Protein AF-A0A7L3MBB0-F1 (afdb_monomer)

Organism: NCBI:txid2585811

Sequence (159 aa):
DMAFVMASETEKAHALLQTFSTASVISSLGLGIFCFVADRLLQFSFIQQNDWLRALSDNAVHGILGMWSWAIVIGLRKKSDFTEVTLAGFLSSVIDVDHFFLAGSLSLKAALTLPRRPLLHCSTVIPVVALTLKFIMQLFRLKDSWCFLPWMLFISWTS

Solvent-accessible surface area (backbone atoms only — not comparable to full-atom values): 8538 Å² total; per-residue (Å²): 113,70,67,61,53,51,51,53,51,53,52,52,51,51,53,50,53,52,53,68,23,73,65,34,50,52,49,51,53,50,49,54,52,46,51,58,50,49,58,57,57,57,67,35,64,80,34,65,73,32,67,66,56,35,53,52,50,53,39,48,48,26,18,50,37,5,23,52,54,44,40,46,67,72,53,82,85,56,76,68,47,56,56,54,20,52,47,20,11,50,53,14,35,55,54,63,54,40,32,29,61,72,49,73,38,91,46,66,67,49,32,74,65,55,97,61,83,40,66,71,76,31,83,71,47,40,58,52,52,23,50,49,50,46,49,50,33,59,75,70,64,64,74,88,86,61,79,58,49,35,57,42,53,35,51,10,62,74,67

Foldseek 3Di:
DVVVVVVVVVVVVVLVCLLVDPVLVVLVVVLVVVVVVLVVVLPDPVCVVDLVSNLVSVLQNLLVQQLSQQCSNPVDDDPVSNVLSNVSSVLSSCLLVQLCVQLVHPDSVSSVPHPDDGDLLDLVVLLVVLVVVLVVCVVVVVDDDCNCVSVSNSSSSVD

Radius of gyration: 18.54 Å; Cα contacts (8 Å, |Δi|>4): 150; chains: 1; bounding box: 46×37×50 Å

Mean predicted aligned error: 6.97 Å

pLDDT: mean 88.0, std 10.48, range [58.78, 98.0]

InterPro domains:
  IPR026572 Transmembrane protein 267 [PTHR13628] (6-159)

Structure (mmCIF, N/CA/C/O backbone):
data_AF-A0A7L3MBB0-F1
#
_entry.id   AF-A0A7L3MBB0-F1
#
loop_
_atom_site.group_PDB
_atom_site.id
_atom_site.type_symbol
_atom_site.label_atom_id
_atom_site.label_alt_id
_atom_site.label_comp_id
_atom_site.label_asym_id
_atom_site.label_entity_id
_atom_site.label_seq_id
_atom_site.pdbx_PDB_ins_code
_atom_site.Cartn_x
_atom_site.Cartn_y
_atom_site.Cartn_z
_atom_site.occupancy
_atom_site.B_iso_or_equiv
_atom_site.auth_seq_id
_atom_site.auth_comp_id
_atom_site.auth_asym_id
_atom_site.auth_atom_id
_atom_site.pdbx_PDB_model_num
ATOM 1 N N . ASP A 1 1 ? 20.937 -17.507 -29.785 1.00 58.78 1 ASP A N 1
ATOM 2 C CA . ASP A 1 1 ? 21.452 -16.137 -29.977 1.00 58.78 1 ASP A CA 1
ATOM 3 C C . ASP A 1 1 ? 22.072 -15.545 -28.726 1.00 58.78 1 ASP A C 1
ATOM 5 O O . ASP A 1 1 ? 21.368 -15.251 -27.769 1.00 58.78 1 ASP A O 1
ATOM 9 N N . MET A 1 2 ? 23.390 -15.338 -28.743 1.00 66.69 2 MET A N 1
ATOM 10 C CA . MET A 1 2 ? 24.134 -14.673 -27.663 1.00 66.69 2 MET A CA 1
ATOM 11 C C . MET A 1 2 ? 23.759 -13.185 -27.535 1.00 66.69 2 MET A C 1
ATOM 13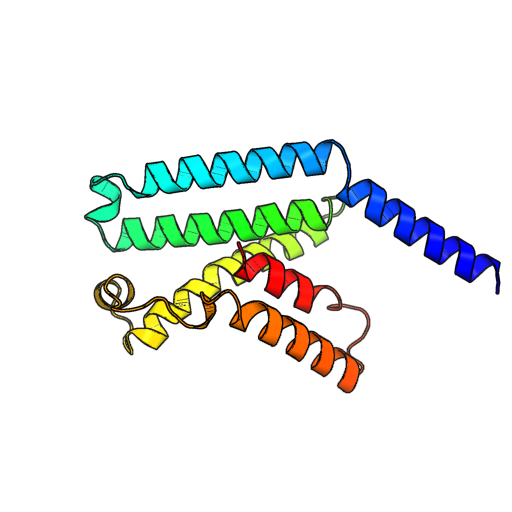 O O . MET A 1 2 ? 23.688 -12.661 -26.429 1.00 66.69 2 MET A O 1
ATOM 17 N N . ALA A 1 3 ? 23.416 -12.532 -28.651 1.00 68.44 3 ALA A N 1
ATOM 18 C CA . ALA A 1 3 ? 22.953 -11.144 -28.675 1.00 68.44 3 ALA A CA 1
ATOM 19 C C . ALA A 1 3 ? 21.611 -10.946 -27.944 1.00 68.44 3 ALA A C 1
ATOM 21 O O . ALA A 1 3 ? 21.443 -9.964 -27.228 1.00 68.44 3 ALA A O 1
ATOM 22 N N . PHE A 1 4 ? 20.683 -11.903 -28.059 1.00 70.81 4 PHE A N 1
ATOM 23 C CA . PHE A 1 4 ? 19.407 -11.875 -27.334 1.00 70.81 4 PHE A CA 1
ATOM 24 C C . PHE A 1 4 ? 19.607 -12.037 -25.820 1.00 70.81 4 PHE A C 1
ATOM 26 O O . PHE A 1 4 ? 18.985 -11.332 -25.027 1.00 70.81 4 PHE A O 1
ATOM 33 N N . VAL A 1 5 ? 20.521 -12.926 -25.415 1.00 73.62 5 VAL A N 1
ATOM 34 C CA . VAL A 1 5 ? 20.878 -13.119 -24.001 1.00 73.62 5 VAL A CA 1
ATOM 35 C C . VAL A 1 5 ? 21.523 -11.855 -23.432 1.00 73.62 5 VAL A C 1
ATOM 37 O O . VAL A 1 5 ? 21.097 -11.382 -22.385 1.00 73.62 5 VAL A O 1
ATOM 40 N N . MET A 1 6 ? 22.483 -11.254 -24.141 1.00 69.06 6 MET A N 1
ATOM 41 C CA . MET A 1 6 ? 23.125 -10.013 -23.693 1.00 69.06 6 MET A CA 1
ATOM 42 C C . MET A 1 6 ? 22.140 -8.842 -23.597 1.00 69.06 6 MET A C 1
ATOM 44 O O . MET A 1 6 ? 22.175 -8.119 -22.606 1.00 69.06 6 MET A O 1
ATOM 48 N N . ALA A 1 7 ? 21.229 -8.691 -24.564 1.00 69.44 7 ALA A N 1
ATOM 49 C CA . ALA A 1 7 ? 20.187 -7.664 -24.521 1.00 69.44 7 ALA A CA 1
ATOM 50 C C . ALA A 1 7 ? 19.266 -7.832 -23.296 1.00 69.44 7 ALA A C 1
ATOM 52 O O . ALA A 1 7 ? 19.016 -6.868 -22.570 1.00 69.44 7 ALA A O 1
ATOM 53 N N . SER A 1 8 ? 18.839 -9.067 -23.007 1.00 72.81 8 SER A N 1
ATOM 54 C CA . SER A 1 8 ? 18.024 -9.376 -21.826 1.00 72.81 8 SER A CA 1
ATOM 55 C C . SER A 1 8 ? 18.750 -9.066 -20.512 1.00 72.81 8 SER A C 1
ATOM 57 O O . SER A 1 8 ? 18.152 -8.504 -19.596 1.00 72.81 8 SER A O 1
ATOM 59 N N . GLU A 1 9 ? 20.041 -9.388 -20.408 1.00 71.44 9 GLU A N 1
ATOM 60 C CA . GLU A 1 9 ? 20.842 -9.087 -19.215 1.00 71.44 9 GLU A CA 1
ATOM 61 C C . GLU A 1 9 ? 21.051 -7.575 -19.026 1.00 71.44 9 GLU A C 1
ATOM 63 O O . GLU A 1 9 ? 20.937 -7.074 -17.906 1.00 71.44 9 GLU A O 1
ATOM 68 N N . THR A 1 10 ? 21.266 -6.817 -20.108 1.00 69.19 10 THR A N 1
ATOM 69 C CA . THR A 1 10 ? 21.366 -5.349 -20.032 1.00 69.19 10 THR A CA 1
ATOM 70 C C . THR A 1 10 ? 20.055 -4.682 -19.612 1.00 69.19 10 THR A C 1
ATOM 72 O O . THR A 1 10 ? 20.078 -3.721 -18.844 1.00 69.19 10 THR A O 1
ATOM 75 N N . GLU A 1 11 ? 18.909 -5.208 -20.050 1.00 68.88 11 GLU A N 1
ATOM 76 C CA . GLU A 1 11 ? 17.586 -4.696 -19.678 1.00 68.88 11 GLU A CA 1
ATOM 77 C C . GLU A 1 11 ? 17.279 -4.959 -18.194 1.00 68.88 11 GLU A C 1
ATOM 79 O O . GLU A 1 11 ? 16.834 -4.058 -17.479 1.00 68.88 11 GLU A O 1
ATOM 84 N N . LYS A 1 12 ? 17.625 -6.152 -17.686 1.00 68.62 12 LYS A N 1
ATOM 85 C CA . LYS A 1 12 ? 17.548 -6.479 -16.250 1.00 68.62 12 LYS A CA 1
ATOM 86 C C . LYS A 1 12 ? 18.461 -5.586 -15.409 1.00 68.62 12 LYS A C 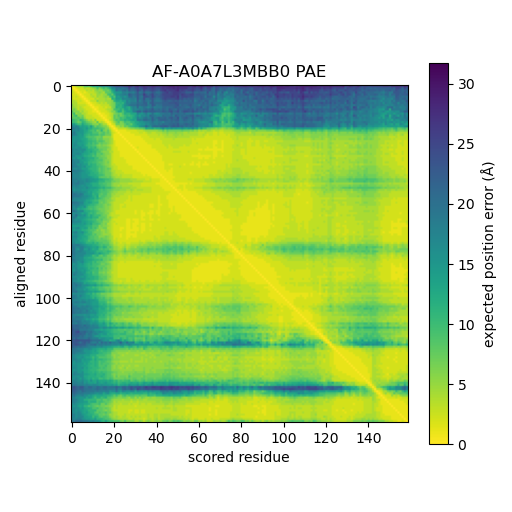1
ATOM 88 O O . LYS A 1 12 ? 18.036 -5.097 -14.365 1.00 68.62 12 LYS A O 1
ATOM 93 N N . ALA A 1 13 ? 19.697 -5.351 -15.854 1.00 63.22 13 ALA A N 1
ATOM 94 C CA . ALA A 1 13 ? 20.642 -4.482 -15.154 1.00 63.22 13 ALA A CA 1
ATOM 95 C C . ALA A 1 13 ? 20.142 -3.031 -15.091 1.00 63.22 13 ALA A C 1
ATOM 97 O O . ALA A 1 13 ? 20.206 -2.401 -14.036 1.00 63.22 13 ALA A O 1
ATOM 98 N N . HIS A 1 14 ? 19.574 -2.517 -16.185 1.00 63.66 14 HIS A N 1
ATOM 99 C CA . HIS A 1 14 ? 18.945 -1.198 -16.203 1.00 63.66 14 HIS A CA 1
ATOM 100 C C . HIS A 1 14 ? 17.729 -1.114 -15.277 1.00 63.66 14 HIS A C 1
ATOM 102 O O . HIS A 1 14 ? 17.604 -0.131 -14.546 1.00 63.66 14 HIS A O 1
ATOM 108 N N . ALA A 1 15 ? 16.867 -2.135 -15.263 1.00 64.31 15 ALA A N 1
ATOM 109 C CA . ALA A 1 15 ? 15.729 -2.196 -14.348 1.00 64.31 15 ALA A CA 1
ATOM 110 C C . ALA A 1 15 ? 16.182 -2.175 -12.877 1.00 64.31 15 ALA A C 1
ATOM 112 O O . ALA A 1 15 ? 15.661 -1.392 -12.087 1.00 64.31 15 ALA A O 1
ATOM 113 N N . LEU A 1 16 ? 17.219 -2.943 -12.522 1.00 61.50 16 LEU A N 1
ATOM 114 C CA . LEU A 1 16 ? 17.800 -2.931 -11.175 1.00 61.50 16 LEU A CA 1
ATOM 115 C C . LEU A 1 16 ? 18.397 -1.565 -10.812 1.00 61.50 16 LEU A C 1
ATOM 117 O O . LEU A 1 16 ? 18.114 -1.038 -9.739 1.00 61.50 16 LEU A O 1
ATOM 121 N N . LEU A 1 17 ? 19.175 -0.950 -11.706 1.00 61.06 17 LEU A N 1
ATOM 122 C CA . LEU A 1 17 ? 19.745 0.385 -11.480 1.00 61.06 17 LEU A CA 1
ATOM 123 C C . LEU A 1 17 ? 18.669 1.461 -11.291 1.00 61.06 17 LEU A C 1
ATOM 125 O O . LEU A 1 17 ? 18.892 2.432 -10.571 1.00 61.06 17 LEU A O 1
ATOM 129 N N . GLN A 1 18 ? 17.495 1.294 -11.902 1.00 62.00 18 GLN A N 1
ATOM 130 C CA . GLN A 1 18 ? 16.357 2.173 -11.649 1.00 62.00 18 GLN A CA 1
ATOM 131 C C . GLN A 1 18 ? 15.738 1.960 -10.268 1.00 62.00 18 GLN A C 1
ATOM 133 O O . GLN A 1 18 ? 15.483 2.944 -9.569 1.00 62.00 18 GLN A O 1
ATOM 138 N N . THR A 1 19 ? 15.524 0.707 -9.856 1.00 60.41 19 THR A N 1
ATOM 139 C CA . THR A 1 19 ? 14.989 0.388 -8.522 1.00 60.41 19 THR A CA 1
ATOM 140 C C . THR A 1 19 ? 15.946 0.825 -7.407 1.00 60.41 19 THR A C 1
ATOM 142 O O . THR A 1 19 ? 15.491 1.211 -6.334 1.00 60.41 19 THR A O 1
ATOM 145 N N . PHE A 1 20 ? 17.254 0.867 -7.673 1.00 66.75 20 PHE A N 1
ATOM 146 C CA . PHE A 1 20 ? 18.290 1.390 -6.769 1.00 66.75 20 PHE A CA 1
ATOM 147 C C . PHE A 1 20 ? 18.753 2.816 -7.109 1.00 66.75 20 PHE A C 1
ATOM 149 O O . PHE A 1 20 ? 19.836 3.239 -6.700 1.00 66.75 20 PHE A O 1
ATOM 156 N N . SER A 1 21 ? 17.953 3.579 -7.856 1.00 82.25 21 SER A N 1
ATOM 157 C CA . SER A 1 21 ? 18.281 4.973 -8.147 1.00 82.25 21 SER A CA 1
ATOM 158 C C . SER A 1 21 ? 18.282 5.829 -6.875 1.00 82.25 21 SER A C 1
ATOM 160 O O . SER A 1 21 ? 17.561 5.576 -5.911 1.00 82.25 21 SER A O 1
ATOM 162 N N . THR A 1 22 ? 19.045 6.921 -6.869 1.00 85.56 22 THR A N 1
ATOM 163 C CA . THR A 1 22 ? 18.993 7.892 -5.764 1.00 85.56 22 THR A CA 1
ATOM 164 C C . THR A 1 22 ? 17.567 8.407 -5.532 1.00 85.56 22 THR A C 1
ATOM 166 O O . THR A 1 22 ? 17.168 8.629 -4.393 1.00 85.56 22 THR A O 1
ATOM 169 N N . ALA A 1 23 ? 16.770 8.532 -6.600 1.00 87.62 23 ALA A N 1
ATOM 170 C CA . ALA A 1 23 ? 15.373 8.941 -6.524 1.00 87.62 23 ALA A CA 1
ATOM 171 C C . ALA A 1 23 ? 14.491 7.913 -5.797 1.00 87.62 23 ALA A C 1
ATOM 173 O O . ALA A 1 23 ? 13.690 8.308 -4.950 1.00 87.62 23 ALA A O 1
ATOM 174 N N . SER A 1 24 ? 14.646 6.612 -6.069 1.00 88.81 24 SER A N 1
ATOM 175 C CA . SER A 1 24 ? 13.876 5.573 -5.372 1.00 88.81 24 SER A CA 1
ATOM 176 C C . SER A 1 24 ? 14.268 5.472 -3.898 1.00 88.81 24 SER A C 1
ATOM 178 O O . SER A 1 24 ? 13.388 5.316 -3.052 1.00 88.81 24 SER A O 1
ATOM 180 N N . VAL A 1 25 ? 15.553 5.648 -3.566 1.00 91.81 25 VAL A N 1
ATOM 181 C CA . VAL A 1 25 ? 16.026 5.702 -2.171 1.00 91.81 25 VAL A CA 1
ATOM 182 C C . VAL A 1 25 ? 15.420 6.897 -1.436 1.00 91.81 25 VAL A C 1
ATOM 184 O O . VAL A 1 25 ? 14.805 6.716 -0.387 1.00 91.81 25 VAL A O 1
ATOM 187 N N . ILE A 1 26 ? 15.524 8.106 -1.998 1.00 94.12 26 ILE A N 1
ATOM 188 C CA . ILE A 1 26 ? 14.933 9.318 -1.406 1.00 94.12 26 ILE A CA 1
ATOM 189 C C . ILE A 1 26 ? 13.419 9.154 -1.243 1.00 94.12 26 ILE A C 1
ATOM 191 O O . ILE A 1 26 ? 12.880 9.463 -0.182 1.00 94.12 26 ILE A O 1
ATOM 195 N N . SER A 1 27 ? 12.735 8.626 -2.261 1.00 94.50 27 SER A N 1
ATOM 196 C CA . SER A 1 27 ? 11.293 8.387 -2.204 1.00 94.50 27 SER A CA 1
ATOM 197 C C . SER A 1 27 ? 10.921 7.355 -1.136 1.00 94.50 27 SER A C 1
ATOM 199 O O . SER A 1 27 ? 9.916 7.534 -0.459 1.00 94.50 27 SER A O 1
ATOM 201 N N . SER A 1 28 ? 11.729 6.310 -0.942 1.00 94.12 28 SER A N 1
ATOM 202 C CA . SER A 1 28 ? 11.497 5.295 0.097 1.00 94.12 28 SER A CA 1
ATOM 203 C C . SER A 1 28 ? 11.701 5.858 1.506 1.00 94.12 28 SER A C 1
ATOM 205 O O . SER A 1 28 ? 10.917 5.564 2.406 1.00 94.12 28 SER A O 1
ATOM 207 N N . LEU A 1 29 ? 12.705 6.722 1.707 1.00 96.06 29 LEU A N 1
ATOM 208 C CA . LEU A 1 29 ? 12.852 7.474 2.959 1.00 96.06 29 LEU A CA 1
ATOM 209 C C . LEU A 1 29 ? 11.651 8.396 3.202 1.00 96.06 29 LEU A C 1
ATOM 211 O O . LEU A 1 29 ? 11.127 8.439 4.313 1.00 96.06 29 LEU A O 1
ATOM 215 N N . GLY A 1 30 ? 11.202 9.108 2.165 1.00 97.44 30 GLY A N 1
ATOM 216 C CA . GLY A 1 30 ? 10.014 9.960 2.224 1.00 97.44 30 GLY A CA 1
ATOM 217 C C . GLY A 1 30 ? 8.755 9.183 2.607 1.00 97.44 30 GLY A C 1
ATOM 218 O O . GLY A 1 30 ? 8.014 9.627 3.480 1.00 97.44 30 GLY A O 1
ATOM 219 N N . LEU A 1 31 ? 8.566 7.995 2.027 1.00 96.81 31 LEU A N 1
ATOM 220 C CA . LEU A 1 31 ? 7.478 7.082 2.372 1.00 96.81 31 LEU A CA 1
ATOM 221 C C . LEU A 1 31 ? 7.536 6.674 3.852 1.00 96.81 31 LEU A C 1
ATOM 223 O O . LEU A 1 31 ? 6.532 6.764 4.547 1.00 96.81 31 LEU A O 1
ATOM 227 N N . GLY A 1 32 ? 8.717 6.316 4.367 1.00 96.31 32 GLY A N 1
ATOM 228 C CA . GLY A 1 32 ? 8.891 5.978 5.784 1.00 96.31 32 GLY A CA 1
ATOM 229 C C . GLY A 1 32 ? 8.584 7.143 6.734 1.00 96.31 32 GLY A C 1
ATOM 230 O O . GLY A 1 32 ? 7.929 6.955 7.760 1.00 96.31 32 GLY A O 1
ATOM 231 N N . ILE A 1 33 ? 9.003 8.365 6.381 1.00 97.88 33 ILE A N 1
ATOM 232 C CA . ILE A 1 33 ? 8.648 9.581 7.133 1.00 97.88 33 ILE A CA 1
ATOM 233 C C . ILE A 1 33 ? 7.134 9.806 7.091 1.00 97.88 33 ILE A C 1
ATOM 235 O O . ILE A 1 33 ? 6.535 10.122 8.118 1.00 97.88 33 ILE A O 1
ATOM 239 N N . PHE A 1 34 ? 6.510 9.624 5.926 1.00 97.69 34 PHE A N 1
ATOM 240 C CA . PHE A 1 34 ? 5.067 9.747 5.769 1.00 97.69 34 PHE A CA 1
ATOM 241 C C . PHE A 1 34 ? 4.317 8.746 6.652 1.00 97.69 34 PHE A C 1
ATOM 243 O O . PHE A 1 34 ? 3.438 9.183 7.386 1.00 97.69 34 PHE A O 1
ATOM 250 N N . CYS A 1 35 ? 4.699 7.461 6.666 1.00 96.38 35 CYS A N 1
ATOM 251 C CA . CYS A 1 35 ? 4.119 6.457 7.569 1.00 96.38 35 CYS A CA 1
ATOM 252 C C . CYS A 1 35 ? 4.187 6.924 9.028 1.00 96.38 35 CYS A C 1
ATOM 254 O O . CYS A 1 35 ? 3.174 6.963 9.719 1.00 96.38 35 CYS A O 1
ATOM 256 N N . PHE A 1 36 ? 5.366 7.365 9.479 1.00 97.00 36 PHE A N 1
ATOM 257 C CA . PHE A 1 36 ? 5.544 7.837 10.8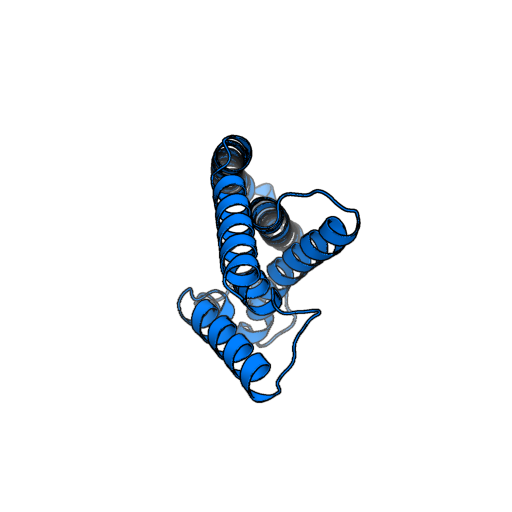52 1.00 97.00 36 PHE A CA 1
ATOM 258 C C . PHE A 1 36 ? 4.644 9.035 11.184 1.00 97.00 36 PHE A C 1
ATOM 260 O O . PHE A 1 36 ? 4.054 9.089 12.263 1.00 97.00 36 PHE A O 1
ATOM 267 N N . VAL A 1 37 ? 4.537 10.010 10.280 1.00 97.94 37 VAL A N 1
ATOM 268 C CA . VAL A 1 37 ? 3.682 11.188 10.481 1.00 97.94 37 VAL A CA 1
ATOM 269 C C . VAL A 1 37 ? 2.204 10.801 10.451 1.00 97.94 37 VAL A C 1
ATOM 271 O O . VAL A 1 37 ? 1.458 11.228 11.331 1.00 97.94 37 VAL A O 1
ATOM 274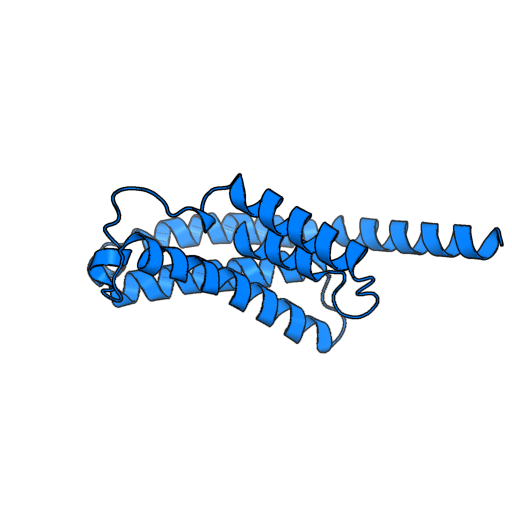 N N . ALA A 1 38 ? 1.785 9.987 9.483 1.00 96.94 38 ALA A N 1
ATOM 275 C CA . ALA A 1 38 ? 0.415 9.511 9.339 1.00 96.94 38 ALA A CA 1
ATOM 276 C C . ALA A 1 38 ? -0.042 8.765 10.597 1.00 96.94 38 ALA A C 1
ATOM 278 O O . ALA A 1 38 ? -1.068 9.133 11.166 1.00 96.94 38 ALA A O 1
ATOM 279 N N . ASP A 1 39 ? 0.771 7.838 11.111 1.00 94.88 39 ASP A N 1
ATOM 280 C CA . ASP A 1 39 ? 0.499 7.130 12.366 1.00 94.88 39 ASP A CA 1
ATOM 281 C C . ASP A 1 39 ? 0.237 8.111 13.511 1.00 94.88 39 ASP A C 1
ATOM 283 O O . ASP A 1 39 ? -0.729 7.969 14.257 1.00 94.88 39 ASP A O 1
ATOM 287 N N . ARG A 1 40 ? 1.068 9.152 13.646 1.00 96.94 40 ARG A N 1
ATOM 288 C CA . ARG A 1 40 ? 0.920 10.151 14.717 1.00 96.94 40 ARG A CA 1
ATOM 289 C C . ARG A 1 40 ? -0.332 11.000 14.556 1.00 96.94 40 ARG A C 1
ATOM 291 O O . ARG A 1 40 ? -0.995 11.268 15.556 1.00 96.94 40 ARG A O 1
ATOM 298 N N . LEU A 1 41 ? -0.655 11.405 13.331 1.00 96.56 41 LEU A N 1
ATOM 299 C CA . LEU A 1 41 ? -1.861 12.177 13.038 1.00 96.56 41 LEU A CA 1
ATOM 300 C C . LEU A 1 41 ? -3.119 11.355 13.318 1.00 96.56 41 LEU A C 1
ATOM 302 O O . LEU A 1 41 ? -4.031 11.856 13.974 1.00 96.56 41 LEU A O 1
ATOM 306 N N . LEU A 1 42 ? -3.147 10.089 12.893 1.00 95.75 42 LEU A N 1
ATOM 307 C CA . LEU A 1 42 ? -4.285 9.194 13.102 1.00 95.75 42 LEU A CA 1
ATOM 308 C C . LEU A 1 42 ? -4.575 8.951 14.588 1.00 95.75 42 LEU A C 1
ATOM 310 O O . LEU A 1 42 ? -5.732 8.745 14.942 1.00 95.75 42 LEU A O 1
ATOM 314 N N . GLN A 1 43 ? -3.582 9.041 15.479 1.00 96.19 43 GLN A N 1
ATOM 315 C CA . GLN A 1 43 ? -3.790 8.919 16.931 1.00 96.19 43 GLN A CA 1
ATOM 316 C C . GLN A 1 43 ? -4.489 10.127 17.582 1.00 96.19 43 GLN A C 1
ATOM 318 O O . GLN A 1 43 ? -4.812 10.075 18.772 1.00 96.19 43 GLN A O 1
ATOM 323 N N . PHE A 1 44 ? -4.741 11.221 16.858 1.00 96.69 44 PHE A N 1
ATOM 324 C CA . PHE A 1 44 ? -5.442 12.365 17.436 1.00 96.69 44 PHE A CA 1
ATOM 325 C C . PHE A 1 44 ? -6.874 12.021 17.853 1.00 96.69 44 PHE A C 1
ATOM 327 O O . PHE A 1 44 ? -7.632 11.371 17.134 1.00 96.69 44 PHE A O 1
ATOM 334 N N . SER A 1 45 ? -7.268 12.517 19.029 1.00 94.88 45 SER A N 1
ATOM 335 C CA . SER A 1 45 ? -8.554 12.199 19.657 1.00 94.88 45 SER A CA 1
ATOM 336 C C . SER A 1 45 ? -9.752 12.553 18.778 1.00 94.88 45 SER A C 1
ATOM 338 O O . SER A 1 45 ? -10.706 11.784 18.732 1.00 94.88 45 SER A O 1
ATOM 340 N N . PHE A 1 46 ? -9.696 13.660 18.033 1.00 95.31 46 PHE A N 1
ATOM 341 C CA . PHE A 1 46 ? -10.782 14.047 17.128 1.00 95.31 46 PHE A CA 1
ATOM 342 C C . PHE A 1 46 ? -10.981 13.050 15.971 1.00 95.31 46 PHE A C 1
ATOM 344 O O . PHE A 1 46 ? -12.108 12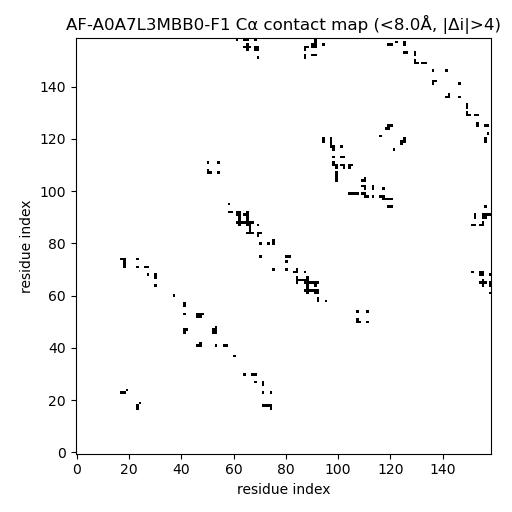.886 15.512 1.00 95.31 46 PHE A O 1
ATOM 351 N N . ILE A 1 47 ? -9.914 12.370 15.521 1.00 94.94 47 ILE A N 1
ATOM 352 C CA . ILE A 1 47 ? -9.992 11.295 14.520 1.00 94.94 47 ILE A CA 1
ATOM 353 C C . ILE A 1 47 ? -10.546 10.037 15.181 1.00 94.94 47 ILE A C 1
ATOM 355 O O . ILE A 1 47 ? -11.506 9.453 14.692 1.00 94.94 47 ILE A O 1
ATOM 359 N N . GLN A 1 48 ? -9.991 9.658 16.333 1.00 94.75 48 GLN A N 1
ATOM 360 C CA . GLN A 1 48 ? -10.345 8.417 17.026 1.00 94.75 48 GLN A CA 1
ATOM 361 C C . GLN A 1 48 ? -11.775 8.390 17.588 1.00 94.75 48 GLN A C 1
ATOM 363 O O . GLN A 1 48 ? -12.332 7.310 17.765 1.00 94.75 48 GLN A O 1
ATOM 368 N N . GLN A 1 49 ? -12.377 9.548 17.871 1.00 94.44 49 GLN A N 1
ATOM 369 C CA . GLN A 1 49 ? -13.746 9.654 18.393 1.00 94.44 49 GLN A CA 1
ATOM 370 C C . GLN A 1 49 ? -14.835 9.549 17.317 1.00 94.44 49 GLN A C 1
ATOM 372 O O . GLN A 1 49 ? -16.005 9.380 17.657 1.00 94.44 49 GLN A O 1
ATOM 377 N N . ASN A 1 50 ? -14.482 9.665 16.035 1.00 95.25 50 ASN A N 1
ATOM 378 C CA . ASN A 1 50 ? -15.428 9.572 14.929 1.00 95.25 50 ASN A CA 1
ATOM 379 C C . ASN A 1 50 ? -15.087 8.360 14.058 1.00 95.25 50 ASN A C 1
ATOM 381 O O . ASN A 1 50 ? -14.127 8.394 13.292 1.00 95.25 50 ASN A O 1
ATOM 385 N N . ASP A 1 51 ? -15.910 7.314 14.148 1.00 94.62 51 ASP A N 1
ATOM 386 C CA . ASP A 1 51 ? -15.715 6.043 13.439 1.00 94.62 51 ASP A CA 1
ATOM 387 C C . ASP A 1 51 ? -15.505 6.229 11.926 1.00 94.62 51 ASP A C 1
ATOM 389 O O . ASP A 1 51 ? -14.624 5.604 11.338 1.00 94.62 51 ASP A O 1
ATOM 393 N N . TRP A 1 52 ? -16.268 7.128 11.292 1.00 95.75 52 TRP A N 1
ATOM 394 C CA . TRP A 1 52 ? -16.132 7.421 9.863 1.00 95.75 52 TRP A CA 1
ATOM 395 C C . TRP A 1 52 ? -14.823 8.120 9.543 1.00 95.75 52 TRP A C 1
ATOM 397 O O . TRP A 1 52 ? -14.143 7.737 8.595 1.00 95.75 52 TRP A O 1
ATOM 407 N N . LEU A 1 53 ? -14.456 9.132 10.329 1.00 96.31 53 LEU A N 1
ATOM 408 C CA . LEU A 1 53 ? -13.208 9.856 10.117 1.00 96.31 53 LEU A CA 1
ATOM 409 C C . LEU A 1 53 ? -12.006 8.935 10.316 1.00 96.31 53 LEU A C 1
ATOM 411 O O . LEU A 1 53 ? -11.094 8.951 9.493 1.00 96.31 53 LEU A O 1
ATOM 415 N N . ARG A 1 54 ? -12.032 8.106 11.362 1.00 95.44 54 ARG A N 1
ATOM 416 C CA . ARG A 1 54 ? -11.014 7.090 11.616 1.00 95.44 54 ARG A CA 1
ATOM 417 C C . ARG A 1 54 ? -10.887 6.132 10.437 1.00 95.44 54 ARG A C 1
ATOM 419 O O . ARG A 1 54 ? -9.804 6.032 9.878 1.00 95.44 54 ARG A O 1
ATOM 426 N N . ALA A 1 55 ? -11.979 5.487 10.029 1.00 95.44 55 ALA A N 1
ATOM 427 C CA . ALA A 1 55 ? -11.949 4.486 8.965 1.00 95.44 55 ALA A CA 1
ATOM 428 C C . ALA A 1 55 ? -11.550 5.067 7.601 1.00 95.44 55 ALA A C 1
ATOM 430 O O . ALA A 1 55 ? -10.765 4.463 6.879 1.00 95.44 55 ALA A O 1
ATOM 431 N N . LEU A 1 56 ? -12.064 6.248 7.242 1.00 96.38 56 LEU A N 1
ATOM 432 C CA . LEU A 1 56 ? -11.710 6.897 5.978 1.00 96.38 56 LEU A CA 1
ATOM 433 C C . LEU A 1 56 ? -10.253 7.359 5.966 1.00 96.38 56 LEU A C 1
ATOM 435 O O . LEU A 1 56 ? -9.603 7.245 4.932 1.00 96.38 56 LEU A O 1
ATOM 439 N N . SER A 1 57 ? -9.743 7.878 7.086 1.00 96.69 57 SER A N 1
ATOM 440 C CA . SER A 1 57 ? -8.357 8.353 7.153 1.00 96.69 57 SER A CA 1
ATOM 441 C C . SER A 1 57 ? -7.365 7.192 7.112 1.00 96.69 57 SER A C 1
ATOM 443 O O . SER A 1 57 ? -6.381 7.277 6.387 1.00 96.69 57 SER A O 1
ATOM 445 N N . ASP A 1 58 ? -7.645 6.109 7.837 1.00 94.50 58 ASP A N 1
ATOM 446 C CA . ASP A 1 58 ? -6.824 4.891 7.855 1.00 94.50 58 ASP A CA 1
ATOM 447 C C . ASP A 1 58 ? -6.761 4.244 6.460 1.00 94.50 58 ASP A C 1
ATOM 449 O O . ASP A 1 58 ? -5.687 4.087 5.880 1.00 94.50 58 ASP A O 1
ATOM 453 N N . ASN A 1 59 ? -7.922 4.035 5.834 1.00 96.56 59 ASN A N 1
ATOM 454 C CA . ASN A 1 59 ? -8.014 3.489 4.480 1.00 96.56 59 ASN A CA 1
ATOM 455 C C . ASN A 1 59 ? -7.380 4.410 3.416 1.00 96.56 59 ASN A C 1
ATOM 457 O O . ASN A 1 59 ? -6.771 3.950 2.447 1.00 96.56 59 ASN A O 1
ATOM 461 N N . ALA A 1 60 ? -7.488 5.735 3.581 1.00 97.31 60 ALA A N 1
ATOM 462 C CA . ALA A 1 60 ? -6.809 6.685 2.702 1.00 97.31 60 ALA A CA 1
ATOM 463 C C . ALA A 1 60 ? -5.283 6.584 2.828 1.00 97.31 60 ALA A C 1
ATOM 465 O O . ALA A 1 60 ? -4.589 6.668 1.813 1.00 97.31 60 ALA A O 1
ATOM 466 N N . VAL A 1 61 ? -4.760 6.375 4.042 1.00 97.31 61 VAL A N 1
ATOM 467 C CA . VAL A 1 61 ? -3.331 6.117 4.259 1.00 97.31 61 VAL A CA 1
ATOM 468 C C . VAL A 1 61 ? -2.924 4.830 3.547 1.00 97.31 61 VAL A C 1
ATOM 470 O O . VAL A 1 61 ? -2.017 4.900 2.721 1.00 97.31 61 VAL A O 1
ATOM 473 N N . HIS A 1 62 ? -3.636 3.714 3.735 1.00 95.94 62 HIS A N 1
ATOM 474 C CA . HIS A 1 62 ? -3.375 2.467 2.998 1.00 95.94 62 HIS A CA 1
ATOM 475 C C . HIS A 1 62 ? -3.360 2.677 1.479 1.00 95.94 62 HIS A C 1
ATOM 477 O O . HIS A 1 62 ? -2.409 2.283 0.794 1.00 95.94 62 HIS A O 1
ATOM 483 N N . GLY A 1 63 ? -4.366 3.368 0.940 1.00 97.56 63 GLY A N 1
ATOM 484 C CA . GLY A 1 63 ? -4.439 3.692 -0.483 1.00 97.56 63 GLY A CA 1
ATOM 485 C C . GLY A 1 63 ? -3.232 4.499 -0.974 1.00 97.56 63 GLY A C 1
ATOM 486 O O . GLY A 1 63 ? -2.639 4.166 -2.003 1.00 97.56 63 GLY A O 1
ATOM 487 N N . ILE A 1 64 ? -2.820 5.530 -0.230 1.00 98.00 64 ILE A N 1
ATOM 488 C CA . ILE A 1 64 ? -1.634 6.341 -0.548 1.00 98.00 64 ILE A CA 1
ATOM 489 C C . ILE A 1 64 ? -0.358 5.500 -0.493 1.00 98.00 64 ILE A C 1
ATOM 491 O O . ILE A 1 64 ? 0.465 5.608 -1.404 1.00 98.00 64 ILE A O 1
ATOM 495 N N . LEU A 1 65 ? -0.201 4.648 0.522 1.00 97.31 65 LEU A N 1
ATOM 496 C CA . LEU A 1 65 ? 0.963 3.774 0.657 1.00 97.31 65 LEU A CA 1
ATOM 497 C C . LEU A 1 65 ? 1.053 2.798 -0.521 1.00 97.31 65 LEU A C 1
ATOM 499 O O . LEU A 1 65 ? 2.110 2.695 -1.137 1.00 97.31 65 LEU A O 1
ATOM 503 N N . GLY A 1 66 ? -0.060 2.180 -0.925 1.00 97.31 66 GLY A N 1
ATOM 504 C CA . GLY A 1 66 ? -0.103 1.300 -2.097 1.00 97.31 66 GLY A CA 1
ATOM 505 C C . GLY A 1 66 ? 0.282 2.016 -3.395 1.00 97.31 66 GLY A C 1
ATOM 506 O O . GLY A 1 66 ? 1.100 1.509 -4.168 1.00 97.31 66 GLY A O 1
ATOM 507 N N . MET A 1 67 ? -0.252 3.225 -3.618 1.00 97.75 67 MET A N 1
ATOM 508 C CA . MET A 1 67 ? 0.108 4.050 -4.780 1.00 97.75 67 MET A CA 1
ATOM 509 C C . MET A 1 67 ? 1.600 4.399 -4.787 1.00 97.75 67 MET A C 1
ATOM 511 O O . MET A 1 67 ? 2.283 4.221 -5.797 1.00 97.75 67 MET A O 1
ATOM 515 N N . TRP A 1 68 ? 2.111 4.907 -3.666 1.00 97.69 68 TRP A N 1
ATOM 516 C CA . TRP A 1 68 ? 3.475 5.415 -3.572 1.00 97.69 68 TRP A CA 1
ATOM 517 C C . TRP A 1 68 ? 4.500 4.280 -3.657 1.00 97.69 68 TRP A C 1
ATOM 519 O O . TRP A 1 68 ? 5.456 4.377 -4.429 1.00 97.69 68 TRP A O 1
ATOM 529 N N . SER A 1 69 ? 4.263 3.166 -2.960 1.00 96.62 69 SER A N 1
ATOM 530 C CA . SER A 1 69 ? 5.099 1.965 -3.036 1.00 96.62 69 SER A CA 1
ATOM 531 C C . SER A 1 69 ? 5.185 1.427 -4.463 1.00 96.62 69 SER A C 1
ATOM 533 O O . SER A 1 69 ? 6.283 1.164 -4.957 1.00 96.62 69 SER A O 1
ATOM 535 N N . TRP A 1 70 ? 4.056 1.314 -5.174 1.00 96.44 70 TRP A N 1
ATOM 536 C CA . TRP A 1 70 ? 4.078 0.831 -6.556 1.00 96.44 70 TRP A CA 1
ATOM 537 C C . TRP A 1 70 ? 4.766 1.811 -7.509 1.00 96.44 70 TRP A C 1
ATOM 539 O O . TRP A 1 70 ? 5.547 1.388 -8.362 1.00 96.44 70 TRP A O 1
ATOM 549 N N . ALA A 1 71 ? 4.563 3.119 -7.325 1.00 95.12 71 ALA A N 1
ATOM 550 C CA . ALA A 1 71 ? 5.245 4.149 -8.109 1.00 95.12 71 ALA A CA 1
ATOM 551 C C . ALA A 1 71 ? 6.778 4.078 -7.972 1.00 95.12 71 ALA A C 1
ATOM 553 O O . ALA A 1 71 ? 7.487 4.276 -8.963 1.00 95.12 71 ALA A O 1
ATOM 554 N N . ILE A 1 72 ? 7.288 3.758 -6.774 1.00 93.44 72 ILE A N 1
ATOM 555 C CA . ILE A 1 72 ? 8.720 3.519 -6.530 1.00 93.44 72 ILE A CA 1
ATOM 556 C C . ILE A 1 72 ? 9.206 2.290 -7.308 1.00 93.44 72 ILE A C 1
ATOM 558 O O . ILE A 1 72 ? 10.274 2.343 -7.918 1.00 93.44 72 ILE A O 1
ATOM 562 N N . VAL A 1 73 ? 8.428 1.202 -7.306 1.00 91.88 73 VAL A N 1
ATOM 563 C CA . VAL A 1 73 ? 8.786 -0.059 -7.977 1.00 91.88 73 VAL A CA 1
ATOM 564 C C . VAL A 1 73 ? 8.876 0.112 -9.493 1.00 91.88 73 VAL A C 1
ATOM 566 O O . VAL A 1 73 ? 9.864 -0.317 -10.090 1.00 91.88 73 VAL A O 1
ATOM 569 N N . ILE A 1 74 ? 7.867 0.728 -10.119 1.00 90.62 74 ILE A N 1
ATOM 570 C CA . ILE A 1 74 ? 7.794 0.805 -11.588 1.00 90.62 74 ILE A CA 1
ATOM 571 C C . ILE A 1 74 ? 8.565 1.988 -12.181 1.00 90.62 74 ILE A C 1
ATOM 573 O O . ILE A 1 74 ? 8.965 1.924 -13.341 1.00 90.62 74 ILE A O 1
ATOM 577 N N . GLY A 1 75 ? 8.786 3.057 -11.406 1.00 89.75 75 GLY A N 1
ATOM 578 C CA . GLY A 1 75 ? 9.427 4.286 -11.876 1.00 89.75 75 GLY A CA 1
ATOM 579 C C . GLY A 1 75 ? 8.632 4.971 -12.994 1.00 89.75 75 GLY A C 1
ATOM 580 O O . GLY A 1 75 ? 8.855 4.706 -14.173 1.00 89.75 75 GLY A O 1
ATOM 581 N N . LEU A 1 76 ? 7.733 5.888 -12.624 1.00 87.00 76 LEU A N 1
ATOM 582 C CA . LEU A 1 76 ? 6.775 6.545 -13.530 1.00 87.00 76 LEU A CA 1
ATOM 583 C C . LEU A 1 76 ? 7.429 7.175 -14.770 1.00 87.00 76 LEU A C 1
ATOM 585 O O . LEU A 1 76 ? 8.292 8.048 -14.661 1.00 87.00 76 LEU A O 1
ATOM 589 N N . ARG A 1 77 ? 6.976 6.766 -15.957 1.00 85.31 77 ARG A N 1
ATOM 590 C CA . ARG A 1 77 ? 7.499 7.205 -17.263 1.00 85.31 77 ARG A CA 1
ATOM 591 C C . ARG A 1 77 ? 6.416 7.430 -18.312 1.00 85.31 77 ARG A C 1
ATOM 593 O O . ARG A 1 77 ? 6.569 8.298 -19.170 1.00 85.31 77 ARG A O 1
ATOM 600 N N . LYS A 1 78 ? 5.337 6.652 -18.274 1.00 89.81 78 LYS A N 1
ATOM 601 C CA . LYS A 1 78 ? 4.256 6.653 -19.272 1.00 89.81 78 LYS A CA 1
ATOM 602 C C . LYS A 1 78 ? 2.892 6.793 -18.601 1.00 89.81 78 LYS A C 1
ATOM 604 O O . LYS A 1 78 ? 2.715 6.502 -17.426 1.00 89.81 78 LYS A O 1
ATOM 609 N N . LYS A 1 79 ? 1.882 7.216 -19.369 1.00 85.00 79 LYS A N 1
ATOM 610 C CA . LYS A 1 79 ? 0.520 7.424 -18.841 1.00 85.00 79 LYS A CA 1
ATOM 611 C C . LYS A 1 79 ? -0.111 6.157 -18.255 1.00 85.00 79 LYS A C 1
ATOM 613 O O . LYS A 1 79 ? -0.838 6.263 -17.278 1.00 85.00 79 LYS A O 1
ATOM 618 N N . SER A 1 80 ? 0.173 4.981 -18.821 1.00 85.88 80 SER A N 1
ATOM 619 C CA . SER A 1 80 ? -0.351 3.709 -18.302 1.00 85.88 80 SER A CA 1
ATOM 620 C C . SER A 1 80 ? 0.147 3.395 -16.887 1.00 85.88 80 SER A C 1
ATOM 622 O O . SER A 1 80 ? -0.542 2.692 -16.158 1.00 85.88 80 SER A O 1
ATOM 624 N N . ASP A 1 81 ? 1.289 3.956 -16.472 1.00 90.94 81 ASP A N 1
ATOM 625 C CA . ASP A 1 81 ? 1.834 3.759 -15.124 1.00 90.94 81 ASP A CA 1
ATOM 626 C C . ASP A 1 81 ? 0.905 4.354 -14.061 1.00 90.94 81 ASP A C 1
ATOM 628 O O . ASP A 1 81 ? 0.778 3.803 -12.974 1.00 90.94 81 ASP A O 1
ATOM 632 N N . PHE A 1 82 ? 0.186 5.437 -14.382 1.00 92.94 82 PHE A N 1
ATOM 633 C CA . PHE A 1 82 ? -0.817 5.998 -13.475 1.00 92.94 82 PHE A CA 1
ATOM 634 C C . PHE A 1 82 ? -1.966 5.022 -13.235 1.00 92.94 82 PHE A C 1
ATOM 636 O O . PHE A 1 82 ? -2.439 4.918 -12.111 1.00 92.94 82 PHE A O 1
ATOM 643 N N . THR A 1 83 ? -2.390 4.277 -14.259 1.00 93.19 83 THR A N 1
ATOM 644 C CA . THR A 1 83 ? -3.418 3.243 -14.097 1.00 93.19 83 THR A CA 1
ATOM 645 C C . THR A 1 83 ? -2.937 2.140 -13.161 1.00 93.19 83 THR A C 1
ATOM 647 O O . THR A 1 83 ? -3.685 1.727 -12.280 1.00 93.19 83 THR A O 1
ATOM 650 N N . GLU A 1 84 ? -1.686 1.700 -13.307 1.00 94.00 84 GLU A N 1
ATOM 651 C CA . GLU A 1 84 ? -1.089 0.700 -12.419 1.00 94.00 84 GLU A CA 1
ATOM 652 C C . GLU A 1 84 ? -0.956 1.213 -10.979 1.00 94.00 84 GLU A C 1
ATOM 654 O O . GLU A 1 84 ? -1.317 0.507 -10.043 1.00 94.00 84 GLU A O 1
ATOM 659 N N . VAL A 1 85 ? -0.508 2.456 -10.786 1.00 96.31 85 VAL A N 1
ATOM 660 C CA . VAL A 1 85 ? -0.418 3.095 -9.463 1.00 96.31 85 VAL A CA 1
ATOM 661 C C . VAL A 1 85 ? -1.788 3.224 -8.812 1.00 96.31 85 VAL A C 1
ATOM 663 O O . VAL A 1 85 ? -1.952 2.841 -7.656 1.00 96.31 85 VAL A O 1
ATOM 666 N N . THR A 1 86 ? -2.790 3.723 -9.537 1.00 96.44 86 THR A N 1
ATOM 667 C CA . THR A 1 86 ? -4.158 3.831 -9.017 1.00 96.44 86 THR A CA 1
ATOM 668 C C . THR A 1 86 ? -4.724 2.456 -8.671 1.00 96.44 86 THR A C 1
ATOM 670 O O . THR A 1 86 ? -5.366 2.315 -7.632 1.00 96.44 86 THR A O 1
ATOM 673 N N . LEU A 1 87 ? -4.450 1.432 -9.486 1.00 95.94 87 LEU A N 1
ATOM 674 C CA . LEU A 1 87 ? -4.837 0.057 -9.177 1.00 95.94 87 LEU A CA 1
ATOM 675 C C . LEU A 1 87 ? -4.140 -0.452 -7.911 1.00 95.94 87 LEU A C 1
ATOM 677 O O . LEU A 1 87 ? -4.796 -1.058 -7.070 1.00 95.94 87 LEU A O 1
ATOM 681 N N . ALA A 1 88 ? -2.849 -0.172 -7.735 1.00 96.94 88 ALA A N 1
ATOM 682 C CA . ALA A 1 88 ? -2.114 -0.553 -6.534 1.00 96.94 88 ALA A CA 1
ATOM 683 C C . ALA A 1 88 ? -2.679 0.116 -5.270 1.00 96.94 88 ALA A C 1
ATOM 685 O O . ALA A 1 88 ? -2.824 -0.546 -4.242 1.00 96.94 88 ALA A O 1
ATOM 686 N N . GLY A 1 89 ? -3.053 1.396 -5.355 1.00 97.62 89 GLY A N 1
ATOM 687 C CA . GLY A 1 89 ? -3.754 2.099 -4.281 1.00 97.62 89 GLY A CA 1
ATOM 688 C C . GLY A 1 89 ? -5.117 1.495 -3.973 1.00 97.62 89 GLY A C 1
ATOM 689 O O . GLY A 1 89 ? -5.427 1.219 -2.821 1.00 97.62 89 GLY A O 1
ATOM 690 N N . PHE A 1 90 ? -5.906 1.214 -5.009 1.00 97.31 90 PHE A N 1
ATOM 691 C CA . PHE A 1 90 ? -7.202 0.560 -4.859 1.00 97.31 90 PHE A CA 1
ATOM 692 C C . PHE A 1 90 ? -7.078 -0.817 -4.193 1.00 97.31 90 PHE A C 1
ATOM 694 O O . PHE A 1 90 ? -7.816 -1.112 -3.258 1.00 97.31 90 PHE A O 1
ATOM 701 N N . LEU A 1 91 ? -6.130 -1.649 -4.635 1.00 95.75 91 LEU A N 1
ATOM 702 C CA . LEU A 1 91 ? -5.881 -2.969 -4.052 1.00 95.75 91 LEU A CA 1
ATOM 703 C C . LEU A 1 91 ? -5.430 -2.889 -2.594 1.00 95.75 91 LEU A C 1
ATOM 705 O O . LEU A 1 91 ? -5.799 -3.768 -1.819 1.00 95.75 91 LEU A O 1
ATOM 709 N N . SER A 1 92 ? -4.659 -1.857 -2.243 1.00 96.00 92 SER A N 1
ATOM 710 C CA . SER A 1 92 ? -4.284 -1.571 -0.858 1.00 96.00 92 SER A CA 1
ATOM 711 C C . SER A 1 92 ? -5.524 -1.228 -0.035 1.00 96.00 92 SER A C 1
ATOM 713 O O . SER A 1 92 ? -5.836 -1.927 0.914 1.00 96.00 92 SER A O 1
ATOM 715 N N . SER A 1 93 ? -6.341 -0.270 -0.476 1.00 95.81 93 SER A N 1
ATOM 716 C CA . SER A 1 93 ? -7.575 0.117 0.222 1.00 95.81 93 SER A CA 1
ATOM 717 C C . SER A 1 93 ? -8.615 -1.003 0.368 1.00 95.81 93 SER A C 1
ATOM 719 O O . SER A 1 93 ? -9.381 -1.041 1.327 1.00 95.81 93 SER A O 1
ATOM 721 N N . VAL A 1 94 ? -8.683 -1.936 -0.586 1.00 93.94 94 VAL A N 1
ATOM 722 C CA . VAL A 1 94 ? -9.621 -3.072 -0.521 1.00 93.94 94 VAL A CA 1
ATOM 723 C C . VAL A 1 94 ? -9.271 -4.047 0.607 1.00 93.94 94 VAL A C 1
ATOM 725 O O . VAL A 1 94 ? -10.153 -4.791 1.045 1.00 93.94 94 VAL A O 1
ATOM 728 N N . ILE A 1 95 ? -8.033 -4.044 1.113 1.00 90.69 95 ILE A N 1
ATOM 729 C CA . ILE A 1 95 ? -7.637 -4.951 2.194 1.00 90.69 95 ILE A CA 1
ATOM 730 C C . ILE A 1 95 ? -8.472 -4.724 3.460 1.00 90.69 95 ILE A C 1
ATOM 732 O O . ILE A 1 95 ? -8.878 -5.698 4.089 1.00 90.69 95 ILE A O 1
ATOM 736 N N . ASP A 1 96 ? -8.858 -3.473 3.740 1.00 91.88 96 ASP A N 1
ATOM 737 C CA . ASP A 1 96 ? -9.657 -3.080 4.907 1.00 91.88 96 ASP A CA 1
ATOM 738 C C . ASP A 1 96 ? -11.070 -3.666 4.925 1.00 91.88 96 ASP A C 1
ATOM 740 O O . ASP A 1 96 ? -11.727 -3.688 5.971 1.00 91.88 96 ASP A O 1
ATOM 744 N N . VAL A 1 97 ? -11.546 -4.198 3.795 1.00 91.12 97 VAL A N 1
ATOM 745 C CA . VAL A 1 97 ? -12.826 -4.913 3.738 1.00 91.12 97 VAL A CA 1
ATOM 746 C C . VAL A 1 97 ? -12.785 -6.186 4.601 1.00 91.12 97 VAL A C 1
ATOM 748 O O . VAL A 1 97 ? -13.823 -6.645 5.089 1.00 91.12 97 VAL A O 1
ATOM 751 N N . ASP A 1 98 ? -11.600 -6.741 4.872 1.00 90.50 98 ASP A N 1
ATOM 752 C CA . ASP A 1 98 ? -11.431 -7.909 5.742 1.00 90.50 98 ASP A CA 1
ATOM 753 C C . ASP A 1 98 ? -11.837 -7.673 7.204 1.00 90.50 98 ASP A C 1
ATOM 755 O O . ASP A 1 98 ? -12.255 -8.623 7.877 1.00 90.50 98 ASP A O 1
ATOM 759 N N . HIS A 1 99 ? -1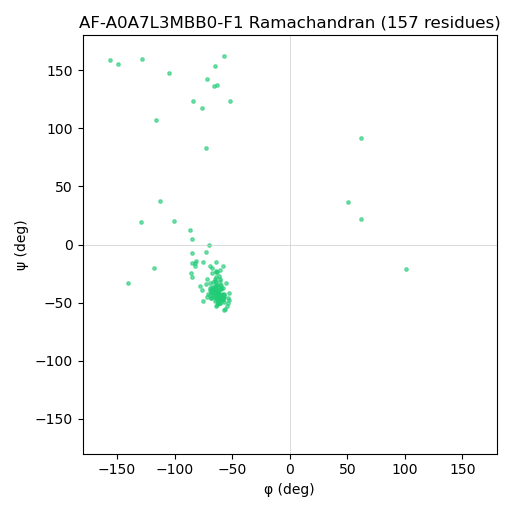1.847 -6.419 7.665 1.00 93.12 99 HIS A N 1
ATOM 760 C CA . HIS A 1 99 ? -12.391 -6.047 8.964 1.00 93.12 99 HIS A CA 1
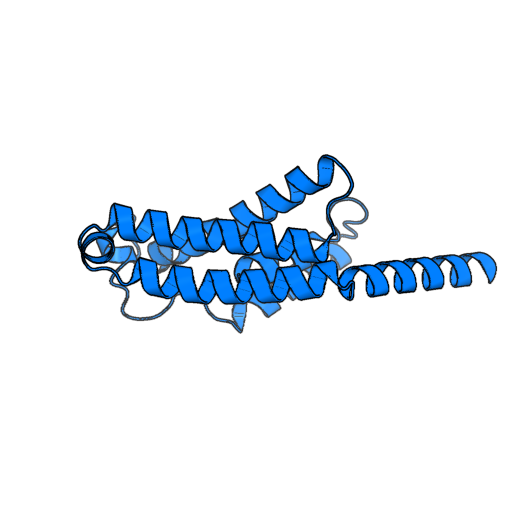ATOM 761 C C . HIS A 1 99 ? -13.899 -6.330 9.024 1.00 93.12 99 HIS A C 1
ATOM 763 O O . HIS A 1 99 ? -14.387 -6.901 9.999 1.00 93.12 99 HIS A O 1
ATOM 769 N N . PHE A 1 100 ? -14.645 -6.020 7.960 1.00 93.25 100 PHE A N 1
ATOM 770 C CA . PHE A 1 100 ? -16.082 -6.312 7.887 1.00 93.25 100 PHE A CA 1
ATOM 771 C C . PHE A 1 100 ? -16.357 -7.816 7.791 1.00 93.25 100 PHE A C 1
ATOM 773 O O . PHE A 1 100 ? -17.286 -8.319 8.429 1.00 93.25 100 PHE A O 1
ATOM 780 N N . PHE A 1 101 ? -15.520 -8.556 7.055 1.00 91.25 101 PHE A N 1
ATOM 781 C CA . PHE A 1 101 ? -15.609 -10.017 6.999 1.00 91.25 101 PHE A CA 1
ATOM 782 C C . PHE A 1 101 ? -15.352 -10.656 8.369 1.00 91.25 101 PHE A C 1
ATOM 784 O O . PHE A 1 101 ? -16.120 -11.522 8.789 1.00 91.25 101 PHE A O 1
ATOM 791 N N . LEU A 1 102 ? -14.320 -10.213 9.096 1.00 92.00 102 LEU A N 1
ATOM 792 C CA . LEU A 1 102 ? -14.034 -10.721 10.440 1.00 92.00 102 LEU A CA 1
ATOM 793 C C . LEU A 1 102 ? -15.097 -10.290 11.463 1.00 92.00 102 LEU A C 1
ATOM 795 O O . LEU A 1 102 ? -15.409 -11.059 12.372 1.00 92.00 102 LEU A O 1
ATOM 799 N N . ALA A 1 103 ? -15.675 -9.098 11.305 1.00 93.00 103 ALA A N 1
ATOM 800 C CA . ALA A 1 103 ? -16.777 -8.622 12.138 1.00 93.00 103 ALA A CA 1
ATOM 801 C C . ALA A 1 103 ? -18.084 -9.389 11.884 1.00 93.00 103 ALA A C 1
ATOM 803 O O . ALA A 1 103 ? -19.003 -9.309 12.698 1.00 93.00 103 ALA A O 1
ATOM 804 N N . GLY A 1 104 ? -18.200 -10.082 10.744 1.00 92.50 104 GLY A N 1
ATOM 805 C CA . GLY A 1 104 ? -19.433 -10.743 10.319 1.00 92.50 104 GLY A CA 1
ATOM 806 C C . GLY A 1 104 ? -20.595 -9.767 10.107 1.00 92.50 104 GLY A C 1
ATOM 807 O O . GLY A 1 104 ? -21.755 -10.164 10.200 1.00 92.50 104 GLY A O 1
ATOM 808 N N . SER A 1 105 ? -20.309 -8.480 9.879 1.00 93.56 105 SER A N 1
ATOM 809 C CA . SER A 1 105 ? -21.321 -7.435 9.712 1.00 93.56 105 SER A CA 1
ATOM 810 C C . SER A 1 105 ? -20.782 -6.248 8.912 1.00 93.56 105 SER A C 1
ATOM 812 O O . SER A 1 105 ? -19.580 -6.010 8.873 1.00 93.56 105 SER A O 1
ATOM 814 N N . LEU A 1 106 ? -21.686 -5.456 8.325 1.00 92.00 106 LEU A N 1
ATOM 815 C CA . LEU A 1 106 ? -21.359 -4.181 7.666 1.00 92.00 106 LEU A CA 1
ATOM 816 C C . LEU A 1 106 ? -21.349 -2.988 8.643 1.00 92.00 106 LEU A C 1
ATOM 818 O O . LEU A 1 106 ? -21.364 -1.832 8.227 1.00 92.00 106 LEU A O 1
ATOM 822 N N . SER A 1 107 ? -21.367 -3.251 9.954 1.00 94.44 107 SER A N 1
ATOM 823 C CA . SER A 1 107 ? -21.314 -2.201 10.967 1.00 94.44 107 SER A CA 1
ATOM 824 C C . SER A 1 107 ? -19.894 -1.660 11.077 1.00 94.44 107 SER A C 1
ATOM 826 O O . SER A 1 107 ? -18.982 -2.383 11.477 1.00 94.44 107 SER A O 1
ATOM 828 N N . LEU A 1 108 ? -19.718 -0.371 10.775 1.00 92.31 108 LEU A N 1
ATOM 829 C CA . LEU A 1 108 ? -18.418 0.293 10.864 1.00 92.31 108 LEU A CA 1
ATOM 830 C C . LEU A 1 108 ? -17.822 0.188 12.271 1.00 92.31 108 LEU A C 1
ATOM 832 O O . LEU A 1 108 ? -16.658 -0.160 12.438 1.00 92.31 108 LEU A O 1
ATOM 836 N N . LYS A 1 109 ? -18.656 0.394 13.293 1.00 92.88 109 LYS A N 1
ATOM 837 C CA . LYS A 1 109 ? -18.248 0.245 14.689 1.00 92.88 109 LYS A CA 1
ATOM 838 C C . LYS A 1 109 ? -17.742 -1.168 14.983 1.00 92.88 109 LYS A C 1
ATOM 840 O O . LYS A 1 109 ? -16.722 -1.312 15.640 1.00 92.88 109 LYS A O 1
ATOM 845 N N . ALA A 1 110 ? -18.417 -2.202 14.472 1.00 92.25 110 ALA A N 1
ATOM 846 C CA . ALA A 1 110 ? -17.994 -3.588 14.676 1.00 92.25 110 ALA A CA 1
ATOM 847 C C . ALA A 1 110 ? -16.664 -3.899 13.969 1.00 92.25 110 ALA A C 1
ATOM 849 O O . ALA A 1 110 ? -15.815 -4.571 14.552 1.00 92.25 110 ALA A O 1
ATOM 850 N N . ALA A 1 111 ? -16.467 -3.375 12.755 1.00 92.81 111 ALA A N 1
ATOM 851 C CA . ALA A 1 111 ? -15.219 -3.505 12.003 1.00 92.81 111 ALA A CA 1
ATOM 852 C C . ALA A 1 111 ? -14.031 -2.812 12.705 1.00 92.81 111 ALA A C 1
ATOM 854 O O . ALA A 1 111 ? -12.911 -3.308 12.649 1.00 92.81 111 ALA A O 1
ATOM 855 N N . LEU A 1 112 ? -14.272 -1.713 13.427 1.00 92.06 112 LEU A N 1
ATOM 856 C CA . LEU A 1 112 ? -13.233 -0.969 14.154 1.00 92.06 112 LEU A CA 1
ATOM 857 C C . LEU A 1 112 ? -12.917 -1.519 15.558 1.00 92.06 112 LEU A C 1
ATOM 859 O O . LEU A 1 112 ? -11.889 -1.160 16.135 1.00 92.06 112 LEU A O 1
ATOM 863 N N . THR A 1 113 ? -13.774 -2.372 16.129 1.00 91.62 113 THR A N 1
ATOM 864 C CA . THR A 1 113 ? -13.623 -2.916 17.496 1.00 91.62 113 THR A CA 1
ATOM 865 C C . THR A 1 113 ? -13.348 -4.419 17.510 1.00 91.62 113 THR A C 1
ATOM 867 O O . THR A 1 113 ? -13.869 -5.153 18.353 1.00 91.62 113 THR A O 1
ATOM 870 N N . LEU A 1 114 ? -12.566 -4.905 16.548 1.00 88.81 114 LEU A N 1
ATOM 871 C CA . LEU A 1 114 ? -12.272 -6.327 16.417 1.00 88.81 114 LEU A CA 1
ATOM 872 C C . LEU A 1 114 ? -11.335 -6.835 17.525 1.00 88.81 114 LEU A C 1
ATOM 874 O O . LEU A 1 114 ? -10.384 -6.150 17.896 1.00 88.81 114 LEU A O 1
ATOM 878 N N . PRO A 1 115 ? -11.544 -8.068 18.026 1.00 86.62 115 PRO A N 1
ATOM 879 C CA . PRO A 1 115 ? -10.725 -8.635 19.101 1.00 86.62 115 PRO A CA 1
ATOM 880 C C . PRO A 1 115 ? -9.336 -9.092 18.632 1.00 86.62 115 PRO A C 1
ATOM 882 O O . PRO A 1 115 ? -8.464 -9.374 19.449 1.00 86.62 115 PRO A O 1
ATOM 885 N N . ARG A 1 116 ? -9.137 -9.229 17.317 1.00 85.12 116 ARG A N 1
ATOM 886 C CA . ARG A 1 116 ? -7.891 -9.675 16.685 1.00 85.12 116 ARG A CA 1
ATOM 887 C C . ARG A 1 116 ? -7.748 -9.032 15.311 1.00 85.12 116 ARG A C 1
ATOM 889 O O . ARG A 1 116 ? -8.758 -8.698 14.693 1.00 85.12 116 ARG A O 1
ATOM 896 N N . ARG A 1 117 ? -6.511 -8.912 14.822 1.00 82.44 117 ARG A N 1
ATOM 897 C CA . ARG A 1 117 ? -6.244 -8.399 13.473 1.00 82.44 117 ARG A CA 1
ATOM 898 C C . ARG A 1 117 ? -6.793 -9.380 12.422 1.00 82.44 117 ARG A C 1
ATOM 900 O O . ARG A 1 117 ? -6.630 -10.592 12.606 1.00 82.44 117 ARG A O 1
ATOM 907 N N . PRO A 1 118 ? -7.453 -8.898 11.360 1.00 84.06 118 PRO A N 1
ATOM 908 C CA . PRO A 1 118 ? -7.909 -9.751 10.270 1.00 84.06 118 PRO A CA 1
ATOM 909 C C . PRO A 1 118 ? -6.804 -10.560 9.583 1.00 84.06 118 PRO A C 1
ATOM 911 O O . PRO A 1 118 ? -5.611 -10.275 9.697 1.00 84.06 118 PRO A O 1
ATOM 914 N N . LEU A 1 119 ? -7.221 -11.601 8.859 1.00 80.06 119 LEU A N 1
ATOM 915 C CA . LEU A 1 119 ? -6.304 -12.550 8.232 1.00 80.06 119 LEU A CA 1
ATOM 916 C C . LEU A 1 119 ? -5.566 -11.975 7.018 1.00 80.06 119 LEU A C 1
ATOM 918 O O . LEU A 1 119 ? -4.412 -12.348 6.827 1.00 80.06 119 LEU A O 1
ATOM 922 N N . LEU A 1 120 ? -6.170 -11.094 6.206 1.00 75.88 120 LEU A N 1
ATOM 923 C CA . LEU A 1 120 ? -5.448 -10.525 5.054 1.00 75.88 120 LEU A CA 1
ATOM 924 C C . LEU A 1 120 ? -4.388 -9.525 5.520 1.00 75.88 120 LEU A C 1
ATOM 926 O O . LEU A 1 120 ? -3.304 -9.472 4.951 1.00 75.88 120 LEU A O 1
ATOM 930 N N . HIS A 1 121 ? -4.631 -8.874 6.655 1.00 78.06 121 HIS A N 1
ATOM 931 C CA . HIS A 1 121 ? -3.646 -8.103 7.406 1.00 78.06 121 HIS A CA 1
ATOM 932 C C . HIS A 1 121 ? -2.558 -8.938 8.115 1.00 78.06 121 HIS A C 1
ATOM 934 O O . HIS A 1 121 ? -1.687 -8.379 8.792 1.00 78.06 121 HIS A O 1
ATOM 940 N N . CYS A 1 122 ? -2.568 -10.269 8.017 1.00 68.31 122 CYS A N 1
ATOM 941 C CA . CYS A 1 122 ? -1.476 -11.097 8.526 1.00 68.31 122 CYS A CA 1
ATOM 942 C C . CYS A 1 122 ? -0.348 -11.190 7.487 1.00 68.31 122 CYS A C 1
ATOM 944 O O . CYS A 1 122 ? -0.545 -11.679 6.375 1.00 68.31 122 CYS A O 1
ATOM 946 N N . SER A 1 123 ? 0.872 -10.807 7.884 1.00 69.62 123 SER A N 1
ATOM 947 C CA . SER A 1 123 ? 2.065 -10.766 7.018 1.00 69.62 123 SER A CA 1
ATOM 948 C C . SER A 1 123 ? 2.430 -12.106 6.372 1.00 69.62 123 SER A C 1
ATOM 950 O O . SER A 1 123 ? 3.147 -12.133 5.378 1.00 69.62 123 SER A O 1
ATOM 952 N N . THR A 1 124 ? 1.931 -13.224 6.902 1.00 79.31 124 THR A N 1
ATOM 953 C CA . THR A 1 124 ? 2.154 -14.569 6.359 1.00 79.31 124 THR A CA 1
ATOM 954 C C . THR A 1 124 ? 1.174 -14.957 5.252 1.00 79.31 124 THR A C 1
ATOM 956 O O . THR A 1 124 ? 1.540 -15.743 4.381 1.00 79.31 124 THR A O 1
ATOM 959 N N . VAL A 1 125 ? -0.047 -14.412 5.237 1.00 85.44 125 VAL A N 1
ATOM 960 C CA . VAL A 1 125 ? -1.069 -14.745 4.224 1.00 85.44 125 VAL A CA 1
ATOM 961 C C . VAL A 1 125 ? -0.759 -14.060 2.897 1.00 85.44 125 VAL A C 1
ATOM 963 O O . VAL A 1 125 ? -0.883 -14.670 1.836 1.00 85.44 125 VAL A O 1
ATOM 966 N N . ILE A 1 126 ? -0.280 -12.819 2.954 1.00 88.50 126 ILE A N 1
ATOM 967 C CA . ILE A 1 126 ? 0.047 -11.999 1.783 1.00 88.50 126 ILE A CA 1
ATOM 968 C C . ILE A 1 126 ? 1.036 -12.695 0.819 1.00 88.50 126 ILE A C 1
ATOM 970 O O . ILE A 1 126 ? 0.697 -12.847 -0.360 1.00 88.50 126 ILE A O 1
ATOM 974 N N . PRO A 1 127 ? 2.216 -13.196 1.253 1.00 88.44 127 PRO A N 1
ATOM 975 C CA . PRO A 1 127 ? 3.129 -13.904 0.356 1.00 88.44 127 PRO A CA 1
ATOM 976 C C . PRO A 1 127 ? 2.524 -15.202 -0.187 1.00 88.44 127 PRO A C 1
ATOM 978 O O . PRO A 1 127 ? 2.761 -15.537 -1.345 1.00 88.44 127 PRO A O 1
ATOM 981 N N . VAL A 1 128 ? 1.709 -15.918 0.596 1.00 90.38 128 VAL A N 1
ATOM 982 C CA . VAL A 1 128 ? 1.033 -17.139 0.128 1.00 90.38 128 VAL A CA 1
ATOM 983 C C . VAL A 1 128 ? 0.071 -16.820 -1.015 1.00 90.38 128 VAL A C 1
ATOM 985 O O . VAL A 1 128 ? 0.104 -17.500 -2.043 1.00 90.38 128 VAL A O 1
ATOM 988 N N . VAL A 1 129 ? -0.743 -15.769 -0.885 1.00 89.94 129 VAL A N 1
ATOM 989 C CA . VAL A 1 129 ? -1.679 -15.338 -1.937 1.00 89.94 129 VAL A CA 1
ATOM 990 C C . VAL A 1 129 ? -0.926 -14.896 -3.192 1.00 89.94 129 VAL A C 1
ATOM 992 O O . VAL A 1 129 ? -1.246 -15.358 -4.288 1.00 89.94 129 VAL A O 1
ATOM 995 N N . ALA A 1 130 ? 0.119 -14.078 -3.046 1.00 91.62 130 ALA A N 1
ATOM 996 C CA . ALA A 1 130 ? 0.930 -13.616 -4.172 1.00 91.62 130 ALA A CA 1
ATOM 997 C C . ALA A 1 130 ? 1.601 -14.780 -4.926 1.00 91.62 130 ALA A C 1
ATOM 999 O O . ALA A 1 130 ? 1.543 -14.857 -6.156 1.00 91.62 130 ALA A O 1
ATOM 1000 N N . LEU A 1 131 ? 2.197 -15.733 -4.203 1.00 92.25 131 LEU A N 1
ATOM 1001 C CA . LEU A 1 131 ? 2.831 -16.910 -4.805 1.00 92.25 131 LEU A CA 1
ATOM 1002 C C . LEU A 1 131 ? 1.811 -17.849 -5.455 1.00 92.25 131 LEU A C 1
ATOM 1004 O O . LEU A 1 131 ? 2.074 -18.376 -6.536 1.00 92.25 131 LEU A O 1
ATOM 1008 N N . THR A 1 132 ? 0.639 -18.017 -4.842 1.00 92.06 132 THR A N 1
ATOM 1009 C CA . THR A 1 132 ? -0.457 -18.813 -5.410 1.00 92.06 132 THR A CA 1
ATOM 1010 C C . THR A 1 132 ? -0.948 -18.200 -6.715 1.00 92.06 132 THR A C 1
ATOM 1012 O O . THR A 1 132 ? -1.066 -18.906 -7.715 1.00 92.06 132 THR A O 1
ATOM 1015 N N . LEU A 1 133 ? -1.162 -16.882 -6.753 1.00 91.25 133 LEU A N 1
ATOM 1016 C CA . LEU A 1 133 ? -1.554 -16.193 -7.980 1.00 91.25 133 LEU A CA 1
ATOM 1017 C C . LEU A 1 133 ? -0.486 -16.339 -9.066 1.00 91.25 133 LEU A C 1
ATOM 1019 O O . LEU A 1 133 ? -0.809 -16.664 -10.207 1.00 91.25 133 LEU A O 1
ATOM 1023 N N . LYS A 1 134 ? 0.792 -16.173 -8.711 1.00 90.19 134 LYS A N 1
ATOM 1024 C CA . LYS A 1 134 ? 1.908 -16.402 -9.637 1.00 90.19 134 LYS A CA 1
ATOM 1025 C C . LYS A 1 134 ? 1.879 -17.822 -10.209 1.00 90.19 134 LYS A C 1
ATOM 1027 O O . LYS A 1 134 ? 2.033 -17.987 -11.418 1.00 90.19 134 LYS A O 1
ATOM 1032 N N . PHE A 1 135 ? 1.651 -18.831 -9.369 1.00 90.44 135 PHE A N 1
ATOM 1033 C CA . PHE A 1 135 ? 1.554 -20.226 -9.796 1.00 90.44 135 PHE A CA 1
ATOM 1034 C C . PHE A 1 135 ? 0.356 -20.468 -10.724 1.00 90.44 135 PHE A C 1
ATOM 1036 O O . PHE A 1 135 ? 0.513 -21.083 -11.775 1.00 90.44 135 PHE A O 1
ATOM 1043 N N . ILE A 1 136 ? -0.820 -19.924 -10.396 1.00 90.44 136 ILE A N 1
ATOM 1044 C CA . ILE A 1 136 ? -2.025 -19.982 -11.239 1.00 90.44 136 ILE A CA 1
ATOM 1045 C C . ILE A 1 136 ? -1.740 -19.371 -12.615 1.00 90.44 136 ILE A C 1
ATOM 1047 O O . ILE A 1 136 ? -1.988 -20.002 -13.640 1.00 90.44 136 ILE A O 1
ATOM 1051 N N . MET A 1 137 ? -1.154 -18.174 -12.662 1.00 89.56 137 MET A N 1
ATOM 1052 C CA . MET A 1 137 ? -0.814 -17.515 -13.926 1.00 89.56 137 MET A CA 1
ATOM 1053 C C . MET A 1 137 ? 0.156 -18.344 -14.774 1.00 89.56 137 MET A C 1
ATOM 1055 O O . MET A 1 137 ? 0.006 -18.412 -15.995 1.00 89.56 137 MET A O 1
ATOM 1059 N N . GLN A 1 138 ? 1.122 -19.010 -14.135 1.00 86.44 138 GLN A N 1
ATOM 1060 C CA . GLN A 1 138 ? 2.034 -19.934 -14.808 1.00 86.44 138 GLN A CA 1
ATOM 1061 C C . GLN A 1 138 ? 1.308 -21.177 -15.338 1.00 86.44 138 GLN A C 1
ATOM 1063 O O . GLN A 1 138 ? 1.521 -21.551 -16.493 1.00 86.44 138 GLN A O 1
ATOM 1068 N N . LEU A 1 139 ? 0.432 -21.785 -14.533 1.00 88.25 139 LEU A N 1
ATOM 1069 C CA . LEU A 1 139 ? -0.331 -22.984 -14.888 1.00 88.25 139 LEU A CA 1
ATOM 1070 C C . LEU A 1 139 ? -1.245 -22.739 -16.094 1.00 88.25 139 LEU A C 1
ATOM 1072 O O . LEU A 1 139 ? -1.249 -23.523 -17.042 1.00 88.25 139 LEU A O 1
ATOM 1076 N N . PHE A 1 140 ? -1.971 -21.622 -16.087 1.00 87.25 140 PHE A N 1
ATOM 1077 C CA . PHE A 1 140 ? -2.895 -21.243 -17.159 1.00 87.25 140 PHE A CA 1
ATOM 1078 C C . PHE A 1 140 ? -2.217 -20.519 -18.330 1.00 87.25 140 PHE A C 1
ATOM 1080 O O . PHE A 1 140 ? -2.899 -20.081 -19.253 1.00 87.25 140 PHE A O 1
ATOM 1087 N N . ARG A 1 141 ? -0.881 -20.395 -18.316 1.00 82.06 141 ARG A N 1
ATOM 1088 C CA . ARG A 1 141 ? -0.090 -19.684 -19.337 1.00 82.06 141 ARG A CA 1
ATOM 1089 C C . ARG A 1 141 ? -0.616 -18.273 -19.625 1.00 82.06 141 ARG A C 1
ATOM 1091 O O . ARG A 1 141 ? -0.562 -17.807 -20.760 1.00 82.06 141 ARG A O 1
ATOM 1098 N N . LEU A 1 142 ? -1.093 -17.586 -18.588 1.00 77.81 142 LEU A N 1
ATOM 1099 C CA . LEU A 1 142 ? -1.539 -16.198 -18.665 1.00 77.81 142 LEU A CA 1
ATOM 1100 C C . LEU A 1 142 ? -0.297 -15.304 -18.796 1.00 77.81 142 LEU A C 1
ATOM 1102 O O . LEU A 1 142 ? 0.238 -14.816 -17.799 1.00 77.81 142 LEU A O 1
ATOM 1106 N N . LYS A 1 143 ? 0.220 -15.154 -20.021 1.00 65.94 143 LYS A N 1
ATOM 1107 C CA . LYS A 1 143 ? 1.358 -14.281 -20.328 1.00 65.94 143 LYS A CA 1
ATOM 1108 C C . LYS A 1 143 ? 0.930 -12.996 -21.041 1.00 65.94 143 LYS A C 1
ATOM 1110 O O . LYS A 1 143 ? -0.030 -12.977 -21.800 1.00 65.94 143 LYS A O 1
ATOM 1115 N N . ASP A 1 144 ? 1.711 -11.957 -20.735 1.00 64.62 144 ASP A N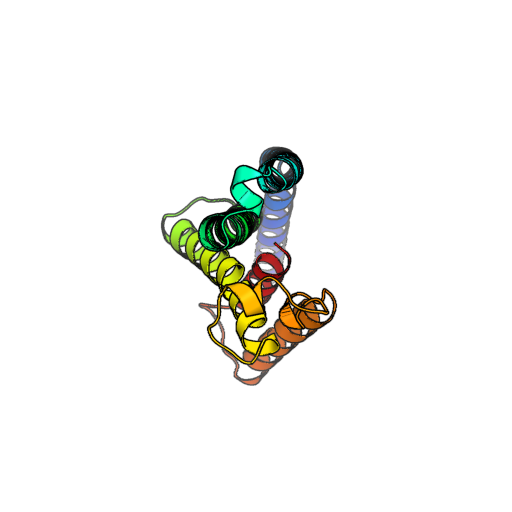 1
ATOM 1116 C CA . ASP A 1 144 ? 1.948 -10.700 -21.464 1.00 64.62 144 ASP A CA 1
ATOM 1117 C C . ASP A 1 144 ? 1.245 -9.403 -21.026 1.00 64.62 144 ASP A C 1
ATOM 1119 O O . ASP A 1 144 ? 1.814 -8.344 -21.271 1.00 64.62 144 ASP A O 1
ATOM 1123 N N . SER A 1 145 ? 0.129 -9.408 -20.284 1.00 64.94 145 SER A N 1
ATOM 1124 C CA . SER A 1 145 ? -0.473 -8.125 -19.826 1.00 64.94 145 SER A CA 1
ATOM 1125 C C . SER A 1 145 ? -0.539 -7.908 -18.311 1.00 64.94 145 SER A C 1
ATOM 1127 O O . SER A 1 145 ? -0.625 -6.766 -17.879 1.00 64.94 145 SER A O 1
ATOM 1129 N N . TRP A 1 146 ? -0.463 -8.966 -17.495 1.00 73.19 146 TRP A N 1
ATOM 1130 C CA . TRP A 1 146 ? -0.683 -8.881 -16.037 1.00 73.19 146 TRP A CA 1
ATOM 1131 C C . TRP A 1 146 ? 0.435 -9.535 -15.216 1.00 73.19 146 TRP A C 1
ATOM 1133 O O . TRP A 1 146 ? 0.245 -9.874 -14.053 1.00 73.19 146 TRP A O 1
ATOM 1143 N N . CYS A 1 147 ? 1.617 -9.748 -15.799 1.00 80.50 147 CYS A N 1
ATOM 1144 C CA . CYS A 1 147 ? 2.723 -10.456 -15.139 1.00 80.50 147 CYS A CA 1
ATOM 1145 C C . CYS A 1 147 ? 3.213 -9.783 -13.842 1.00 80.50 147 CYS A C 1
ATOM 1147 O O . CYS A 1 147 ? 3.795 -10.451 -12.987 1.00 80.50 147 CYS A O 1
ATOM 1149 N N . PHE A 1 148 ? 2.955 -8.485 -13.687 1.00 86.12 148 PHE A N 1
ATOM 1150 C CA . PHE A 1 148 ? 3.266 -7.709 -12.492 1.00 86.12 148 PHE A CA 1
ATOM 1151 C C . PHE A 1 148 ? 2.212 -7.855 -11.383 1.00 86.12 148 PHE A C 1
ATOM 1153 O O . PHE A 1 148 ? 2.508 -7.532 -10.237 1.00 86.12 148 PHE A O 1
ATOM 1160 N N . LEU A 1 149 ? 1.011 -8.368 -11.683 1.00 89.19 149 LEU A N 1
ATOM 1161 C CA . LEU A 1 149 ? -0.125 -8.412 -10.755 1.00 89.19 149 LEU A CA 1
ATOM 1162 C C . LEU A 1 149 ? 0.176 -9.145 -9.432 1.00 89.19 149 LEU A C 1
ATOM 1164 O O . LEU A 1 149 ? -0.190 -8.607 -8.390 1.00 89.19 149 LEU A O 1
ATOM 1168 N N . PRO A 1 150 ? 0.872 -10.305 -9.405 1.00 91.38 150 PRO A N 1
ATOM 1169 C CA . PRO A 1 150 ? 1.241 -10.945 -8.140 1.00 91.38 150 PRO A CA 1
ATOM 1170 C C . PRO A 1 150 ? 2.128 -10.063 -7.257 1.00 91.38 150 PRO A C 1
ATOM 1172 O O . PRO A 1 150 ? 1.978 -10.054 -6.039 1.00 91.38 150 PRO A O 1
ATOM 1175 N N . TRP A 1 151 ? 3.040 -9.309 -7.872 1.00 92.00 151 TRP A N 1
ATOM 1176 C CA . TRP A 1 151 ? 3.955 -8.417 -7.164 1.00 92.00 151 TRP A CA 1
ATOM 1177 C C . TRP A 1 151 ? 3.276 -7.117 -6.741 1.00 92.00 151 TRP A C 1
ATOM 1179 O O . TRP A 1 151 ? 3.547 -6.629 -5.650 1.00 92.00 151 TRP A O 1
ATOM 1189 N N . MET A 1 152 ? 2.360 -6.600 -7.561 1.00 94.19 152 MET A N 1
ATOM 1190 C CA . MET A 1 152 ? 1.505 -5.470 -7.205 1.00 94.19 152 MET A CA 1
ATOM 1191 C C . MET A 1 152 ? 0.645 -5.812 -5.998 1.00 94.19 152 MET A C 1
ATOM 1193 O O . MET A 1 152 ? 0.679 -5.078 -5.025 1.00 94.19 152 MET A O 1
ATOM 1197 N N . LEU A 1 153 ? -0.048 -6.955 -6.016 1.00 92.81 153 LEU A N 1
ATOM 1198 C CA . LEU A 1 153 ? -0.837 -7.416 -4.873 1.00 92.81 153 LEU A CA 1
ATOM 1199 C C . LEU A 1 153 ? 0.012 -7.565 -3.617 1.00 92.81 153 LEU A C 1
ATOM 1201 O O . LEU A 1 153 ? -0.399 -7.111 -2.557 1.00 92.81 153 LEU A O 1
ATOM 1205 N N . PHE A 1 154 ? 1.198 -8.166 -3.741 1.00 93.62 154 PHE A N 1
ATOM 1206 C CA . PHE A 1 154 ? 2.117 -8.287 -2.618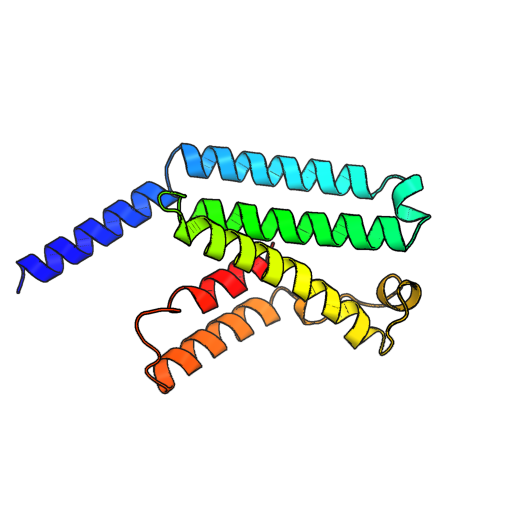 1.00 93.62 154 PHE A CA 1
ATOM 1207 C C . PHE A 1 154 ? 2.450 -6.914 -2.022 1.00 93.62 154 PHE A C 1
ATOM 1209 O O . PHE A 1 154 ? 2.206 -6.702 -0.841 1.00 93.62 154 PHE A O 1
ATOM 1216 N N . ILE A 1 155 ? 2.939 -5.977 -2.841 1.00 93.00 155 ILE A N 1
ATOM 1217 C CA . ILE A 1 155 ? 3.331 -4.637 -2.388 1.00 93.00 155 ILE A CA 1
ATOM 1218 C C . ILE A 1 155 ? 2.136 -3.867 -1.825 1.00 93.00 155 ILE A C 1
ATOM 1220 O O . ILE A 1 155 ? 2.238 -3.326 -0.725 1.00 93.00 155 ILE A O 1
ATOM 1224 N N . SER A 1 156 ? 1.008 -3.854 -2.537 1.00 93.38 156 SER A N 1
ATOM 1225 C CA . SER A 1 156 ? -0.225 -3.185 -2.121 1.00 93.38 156 SER A CA 1
ATOM 1226 C C . SER A 1 156 ? -0.728 -3.691 -0.779 1.00 93.38 156 SER A C 1
ATOM 1228 O O . SER A 1 156 ? -1.115 -2.886 0.045 1.00 93.38 156 SER A O 1
ATOM 1230 N N . TRP A 1 157 ? -0.720 -5.000 -0.533 1.00 91.81 157 TRP A N 1
ATOM 1231 C CA . TRP A 1 157 ? -1.260 -5.551 0.714 1.00 91.81 157 TRP A CA 1
ATOM 1232 C C . TRP A 1 157 ? -0.283 -5.479 1.886 1.00 91.81 157 TRP A C 1
ATOM 1234 O O . TRP A 1 157 ? -0.691 -5.588 3.038 1.00 91.81 157 TRP A O 1
ATOM 1244 N N . THR A 1 158 ? 1.011 -5.307 1.608 1.00 90.38 158 THR A N 1
ATOM 1245 C CA . THR A 1 158 ? 2.009 -4.979 2.637 1.00 90.38 158 THR A CA 1
ATOM 1246 C C . THR A 1 158 ? 2.119 -3.483 2.935 1.00 90.38 158 THR A C 1
ATOM 1248 O O . THR A 1 158 ? 2.872 -3.130 3.842 1.00 90.38 158 THR A O 1
ATOM 1251 N N . SER A 1 159 ? 1.441 -2.634 2.154 1.00 86.12 159 SER A N 1
ATOM 1252 C CA . SER A 1 159 ? 1.445 -1.173 2.298 1.00 86.12 159 SER A CA 1
ATOM 1253 C C . SER A 1 159 ? 0.448 -0.727 3.361 1.00 86.12 159 SER A C 1
ATOM 1255 O O . SER A 1 159 ? 0.867 0.068 4.220 1.00 86.12 159 SER A O 1
#

Secondary structure (DSSP, 8-state):
-HHHHHHHHHHHHHHHHHHTSHHHHHHHHHHHHHHHHHHHHHTSHHHHT-HHHHHHHHHHHHHHHHHHHHHHHHT--SHHHHHHHHHHHHHHHHTTHHHHHHHTSS-HHHHHT-SS--STTSTTHHHHHHHHHHHHHHHTT--SSSTTHHHHHHHHHH-